Protein AF-A0A804LH83-F1 (afdb_monomer)

pLDDT: mean 88.6, std 9.25, range [54.47, 97.31]

Mean predicted aligned error: 6.0 Å

Foldseek 3Di:
DVVVVVVCVVVQWDWDWDDDDPDIDTDIHGHPPPVRLVVVLVVLAPDPDDDQDDDPVCPVCVVVSVVSVVVNVVSNVVNVD

Nearest PDB structures (foldseek):
  1zd9-assembly1_A  TM=9.310E-01  e=3.092E-04  Homo sapiens
  2al7-assembly1_A  TM=8.296E-01  e=1.956E-04  Homo sapiens
  5x11-assembly2_E  TM=2.110E-01  e=7.435E-01  Bacillus spizizenii str. W23
  3kn1-assembly1_A  TM=3.120E-01  e=2.261E+00  Homo sapiens
  3l9f-assembly2_C  TM=3.221E-01  e=6.032E+00  Streptococcus mutans UA159

InterPro domains:
  IPR006689 Small GTPase superfamily, ARF/SAR type [PF00025] (11-70)
  IPR006689 Small GTPase superfamily, ARF/SAR type [PR00328] (9-33)
  IPR006689 Small GTPase superfamily, ARF/SAR type [PR00328] (36-61)
  IPR024156 Small GTPase superfamily, ARF type [PTHR11711] (11-71)
  IPR027417 P-loop containing nucleoside triphosphate hydrolase [G3DSA:3.40.50.300] (4-77)
  IPR027417 P-loop containing nucleoside triphosphate hydrolase [SSF52540] (11-72)

Solvent-accessible surface area (backbone atoms only — not comparable to full-atom values): 5160 Å² total; per-residue (Å²): 107,75,65,56,57,51,47,29,65,70,74,35,40,50,78,48,79,47,76,55,93,97,44,78,44,80,45,73,50,68,47,83,52,76,91,47,49,82,55,53,67,75,66,32,58,92,52,95,73,85,90,84,88,74,70,84,83,48,67,86,50,46,65,57,53,53,54,50,51,51,54,51,53,52,47,39,59,56,54,76,108

Organism: Zea mays (NCBI:txid4577)

Radius of gyration: 14.31 Å; Cα contacts (8 Å, |Δi|>4): 50; chains: 1; bounding box: 36×24×35 Å

Sequence (81 aa):
MCDDISLMLLLGFNVEKVQYKNVMFTVWDVGGQEKLRPLWRHYFNNTDGLIYVVDSLDRERIGKAKAEFHVCRLSVRAAYR

Secondary structure (DSSP, 8-state):
-HHHHHHHHHHTEEEEEEEETTEEEEEEEE---TTTGGGGGGG-TT-S-------SS--TTHHHHHHHHHHHHHHHHHHT-

Structure (mmCIF, N/CA/C/O backbone):
data_AF-A0A804LH83-F1
#
_entry.id   AF-A0A804LH83-F1
#
loop_
_atom_site.group_PDB
_atom_site.id
_atom_site.type_symbol
_atom_site.label_atom_id
_atom_site.label_alt_id
_atom_site.label_comp_id
_atom_site.label_asym_id
_atom_site.label_entity_id
_atom_site.label_seq_id
_atom_site.pdbx_PDB_ins_code
_atom_site.Cartn_x
_atom_site.Cartn_y
_atom_site.Cartn_z
_atom_site.occupancy
_atom_site.B_iso_or_equiv
_atom_site.auth_seq_id
_atom_site.auth_comp_id
_atom_site.auth_asym_id
_atom_site.auth_atom_id
_atom_site.pdbx_PDB_model_num
ATOM 1 N N . MET A 1 1 ? 19.251 0.582 19.173 1.00 54.47 1 MET A N 1
ATOM 2 C CA . MET A 1 1 ? 19.046 1.731 18.252 1.00 54.47 1 MET A CA 1
ATOM 3 C C . MET A 1 1 ? 19.654 1.478 16.877 1.00 54.47 1 MET A C 1
ATOM 5 O O . MET A 1 1 ? 18.874 1.333 15.950 1.00 54.47 1 MET A O 1
ATOM 9 N N . CYS A 1 2 ? 20.983 1.377 16.702 1.00 58.09 2 CYS A N 1
ATOM 10 C CA . CYS A 1 2 ? 21.548 1.053 15.375 1.00 58.09 2 CYS A CA 1
ATOM 11 C C . CYS A 1 2 ? 21.129 -0.338 14.867 1.00 58.09 2 CYS A C 1
ATOM 13 O O . CYS A 1 2 ? 20.825 -0.485 13.684 1.00 58.09 2 CYS A O 1
ATOM 15 N N . ASP A 1 3 ? 21.062 -1.331 15.757 1.00 66.06 3 ASP A N 1
ATOM 16 C CA . ASP A 1 3 ? 20.702 -2.702 15.376 1.00 66.06 3 ASP A CA 1
ATOM 17 C C . ASP A 1 3 ? 19.226 -2.823 14.961 1.00 66.06 3 ASP A C 1
ATOM 19 O O . ASP A 1 3 ? 18.926 -3.473 13.964 1.00 66.06 3 ASP A O 1
ATOM 23 N N . ASP A 1 4 ? 18.319 -2.117 15.649 1.00 69.81 4 ASP A N 1
ATOM 24 C CA . ASP A 1 4 ? 16.887 -2.082 15.310 1.00 69.81 4 ASP A CA 1
ATOM 25 C C . ASP A 1 4 ? 16.634 -1.450 13.939 1.00 69.81 4 ASP A C 1
ATOM 27 O O . ASP A 1 4 ? 15.972 -2.053 13.098 1.00 69.81 4 ASP A O 1
ATOM 31 N N . ILE A 1 5 ? 17.215 -0.270 13.670 1.00 66.56 5 ILE A N 1
ATOM 32 C CA . ILE A 1 5 ? 17.068 0.413 12.371 1.00 66.56 5 ILE A CA 1
ATOM 33 C C . ILE A 1 5 ? 17.594 -0.480 11.240 1.00 66.56 5 ILE A C 1
ATOM 35 O O . ILE A 1 5 ? 16.984 -0.579 10.172 1.00 66.56 5 ILE A O 1
ATOM 39 N N . SER A 1 6 ? 18.712 -1.167 11.484 1.00 69.94 6 SER A N 1
ATOM 40 C CA . SER A 1 6 ? 19.307 -2.092 10.517 1.00 69.94 6 SER A CA 1
ATOM 41 C C . SER A 1 6 ? 18.402 -3.299 10.256 1.00 69.94 6 SER A C 1
ATOM 43 O O . SER A 1 6 ? 18.254 -3.721 9.107 1.00 69.94 6 SER A O 1
ATOM 45 N N . LEU A 1 7 ? 17.744 -3.827 11.292 1.00 71.69 7 LEU A N 1
ATOM 46 C CA . LEU A 1 7 ? 16.792 -4.928 11.162 1.00 71.69 7 LEU A CA 1
ATOM 47 C C . LEU A 1 7 ? 15.532 -4.501 10.396 1.00 71.69 7 LEU A C 1
ATOM 49 O O . LEU A 1 7 ? 15.051 -5.250 9.549 1.00 71.69 7 LEU A O 1
ATOM 53 N N . MET A 1 8 ? 15.028 -3.289 10.628 1.00 75.44 8 MET A N 1
ATOM 54 C CA . MET A 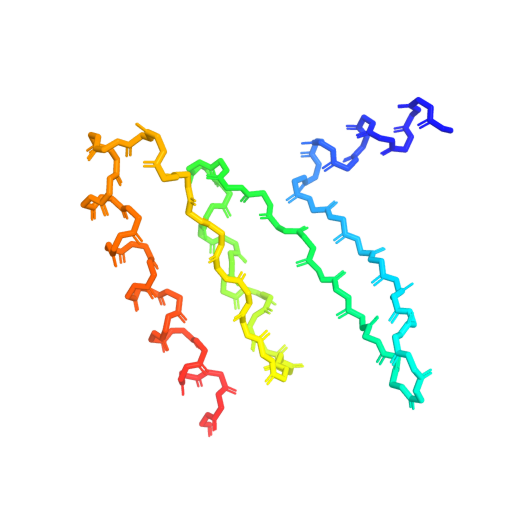1 8 ? 13.865 -2.735 9.917 1.00 75.44 8 MET A CA 1
ATOM 55 C C . MET A 1 8 ? 14.151 -2.556 8.422 1.00 75.44 8 MET A C 1
ATOM 57 O O . MET A 1 8 ? 13.329 -2.923 7.581 1.00 75.44 8 MET A O 1
ATOM 61 N N . LEU A 1 9 ? 15.350 -2.077 8.071 1.00 73.69 9 LEU A N 1
ATOM 62 C CA . LEU A 1 9 ? 15.828 -2.022 6.684 1.00 73.69 9 LEU A CA 1
ATOM 63 C C . LEU A 1 9 ? 15.942 -3.414 6.047 1.00 73.69 9 LEU A C 1
ATOM 65 O O . LEU A 1 9 ? 15.639 -3.576 4.863 1.00 73.69 9 LEU A O 1
ATOM 69 N N . LEU A 1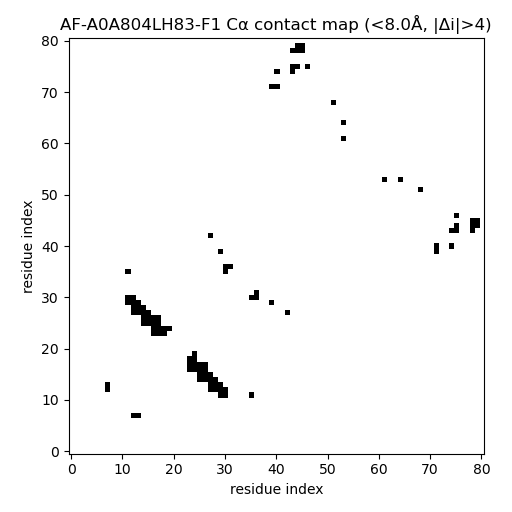 10 ? 16.374 -4.413 6.821 1.00 73.62 10 LEU A N 1
ATOM 70 C CA . LEU A 1 10 ? 16.554 -5.789 6.357 1.00 73.62 10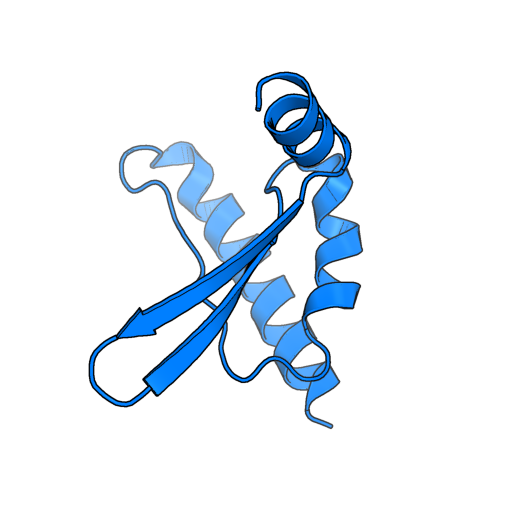 LEU A CA 1
ATOM 71 C C . LEU A 1 10 ? 15.218 -6.501 6.115 1.00 73.62 10 LEU A C 1
ATOM 73 O O . LEU A 1 10 ? 15.040 -7.148 5.082 1.00 73.62 10 LEU A O 1
ATOM 77 N N . LEU A 1 11 ? 14.289 -6.382 7.062 1.00 79.94 11 LEU A N 1
ATOM 78 C CA . LEU A 1 11 ? 12.951 -6.970 6.987 1.00 79.94 11 LEU A CA 1
ATOM 79 C C . LEU A 1 11 ? 12.034 -6.184 6.045 1.00 79.94 11 LEU A C 1
ATOM 81 O O . LEU A 1 11 ? 11.058 -6.727 5.527 1.00 79.94 11 LEU A O 1
ATOM 85 N N . GLY A 1 12 ? 12.373 -4.920 5.791 1.00 84.44 12 GLY A N 1
ATOM 86 C CA . GLY A 1 12 ? 11.658 -4.045 4.881 1.00 84.44 12 GLY A CA 1
ATOM 87 C C . GLY A 1 12 ? 10.304 -3.601 5.417 1.00 84.44 12 GLY A C 1
ATOM 88 O O . GLY A 1 12 ? 9.410 -3.347 4.613 1.00 84.44 12 GLY A O 1
ATOM 89 N N . PHE A 1 13 ? 10.132 -3.530 6.737 1.00 88.81 13 PHE A N 1
ATOM 90 C CA . PHE A 1 13 ? 8.954 -2.920 7.344 1.00 88.81 13 PHE A CA 1
ATOM 91 C C . PHE A 1 13 ? 9.265 -2.292 8.709 1.00 88.81 13 PHE A C 1
ATOM 93 O O . PHE A 1 13 ? 10.212 -2.682 9.394 1.00 88.81 13 PHE A O 1
ATOM 100 N N . ASN A 1 14 ? 8.427 -1.336 9.099 1.00 89.69 14 ASN A N 1
ATOM 101 C CA . ASN A 1 14 ? 8.382 -0.695 10.408 1.00 89.69 14 ASN A CA 1
ATOM 102 C C . ASN A 1 14 ? 6.926 -0.610 10.890 1.00 89.69 14 ASN A C 1
ATOM 104 O O . ASN A 1 14 ? 6.008 -0.486 10.078 1.00 89.69 14 ASN A O 1
ATOM 108 N N . VAL A 1 15 ? 6.713 -0.649 12.206 1.00 91.06 15 VAL A N 1
ATOM 109 C CA . VAL A 1 15 ? 5.392 -0.474 12.820 1.00 91.06 15 VAL A CA 1
ATOM 110 C C . VAL A 1 15 ? 5.477 0.575 13.911 1.00 91.06 15 VAL A C 1
ATOM 112 O O . VAL A 1 15 ? 6.179 0.391 14.903 1.00 91.06 15 VAL A O 1
ATOM 115 N N . GLU A 1 16 ? 4.702 1.644 13.765 1.00 92.00 16 GLU A N 1
ATOM 116 C CA . GLU A 1 16 ? 4.665 2.738 14.730 1.00 92.00 16 GLU A CA 1
ATOM 117 C C . GLU A 1 16 ? 3.238 3.071 15.155 1.00 92.00 16 GLU A C 1
ATOM 119 O O . GLU A 1 16 ? 2.294 3.027 14.364 1.00 92.00 16 GLU A O 1
ATOM 124 N N . LYS A 1 17 ? 3.077 3.435 16.430 1.00 95.06 17 LYS A N 1
ATOM 125 C CA . LYS A 1 17 ? 1.828 4.000 16.943 1.00 95.06 17 LYS A CA 1
ATOM 126 C C . LYS A 1 17 ? 1.951 5.513 16.995 1.00 95.06 17 LYS A C 1
ATOM 128 O O . LYS A 1 17 ? 2.757 6.041 17.755 1.00 95.06 17 LYS A O 1
ATOM 133 N N . VAL A 1 18 ? 1.125 6.201 16.219 1.00 95.75 18 VAL A N 1
ATOM 134 C CA . VAL A 1 18 ? 1.117 7.661 16.122 1.00 95.75 18 VAL A CA 1
ATOM 135 C C . VAL A 1 18 ? -0.182 8.183 16.715 1.00 95.75 18 VAL A C 1
ATOM 137 O O . VAL A 1 18 ? -1.269 7.800 16.285 1.00 95.75 18 VAL A O 1
ATOM 140 N N . GLN A 1 19 ? -0.087 9.074 17.699 1.00 97.06 19 GLN A N 1
ATOM 141 C CA . GLN A 1 19 ? -1.251 9.772 18.235 1.00 97.06 19 GLN A CA 1
ATOM 142 C C . GLN A 1 19 ? -1.390 11.142 17.574 1.00 97.06 19 GLN A C 1
ATOM 144 O O . GLN A 1 19 ? -0.471 11.958 17.614 1.00 97.06 19 GLN A O 1
ATOM 149 N N . TYR A 1 20 ? -2.561 11.414 17.005 1.00 95.62 20 TYR A N 1
ATOM 150 C CA . TYR A 1 20 ? -2.904 12.727 16.474 1.00 95.62 20 TYR A CA 1
ATOM 151 C C . TYR A 1 20 ? -4.286 13.135 16.980 1.00 95.62 20 TYR A C 1
ATOM 153 O O . TYR A 1 20 ? -5.296 12.495 16.682 1.00 95.62 20 TYR A O 1
ATOM 161 N N . LYS A 1 21 ? -4.329 14.218 17.765 1.00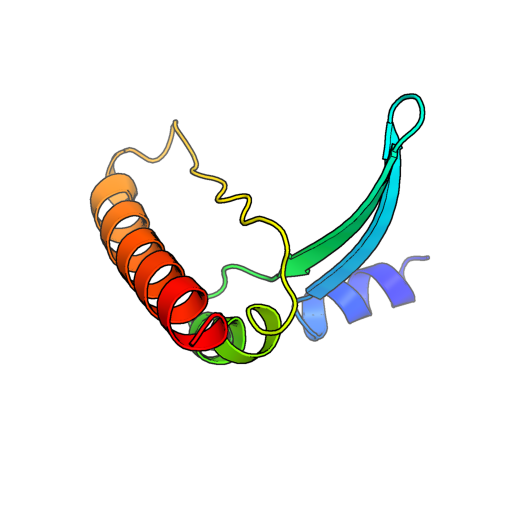 95.88 21 LYS A N 1
ATOM 162 C CA . LYS A 1 21 ? -5.524 14.647 18.507 1.00 95.88 21 LYS A CA 1
ATOM 163 C C . LYS A 1 21 ? -6.057 13.499 19.387 1.00 95.88 21 LYS A C 1
ATOM 165 O O . LYS A 1 21 ? -5.324 12.955 20.210 1.00 95.88 21 LYS A O 1
ATOM 170 N N . ASN A 1 22 ? -7.324 13.136 19.222 1.00 96.38 22 ASN A N 1
ATOM 171 C CA . ASN A 1 22 ? -8.026 12.083 19.950 1.00 96.38 22 ASN A CA 1
ATOM 172 C C . ASN A 1 22 ? -8.057 10.736 19.199 1.00 96.38 22 ASN A C 1
ATOM 174 O O . ASN A 1 22 ? -8.864 9.878 19.546 1.00 96.38 22 ASN A O 1
ATOM 178 N N . VAL A 1 23 ? -7.205 10.547 18.183 1.00 96.69 23 VAL A N 1
ATOM 179 C CA . VAL A 1 23 ? -7.117 9.306 17.399 1.00 96.69 23 VAL A CA 1
ATOM 180 C C . VAL A 1 23 ? -5.711 8.715 17.509 1.00 96.69 23 VAL A C 1
ATOM 182 O O . VAL A 1 23 ? -4.712 9.432 17.419 1.00 96.69 23 VAL A O 1
ATOM 185 N N . MET A 1 24 ? -5.639 7.399 17.710 1.00 96.69 24 MET A N 1
ATOM 186 C CA . MET A 1 24 ? -4.398 6.625 17.701 1.00 96.69 24 MET A CA 1
ATOM 187 C C . MET A 1 24 ? -4.356 5.776 16.433 1.00 96.69 24 MET A C 1
ATOM 189 O O . MET A 1 24 ? -5.260 4.981 16.187 1.00 96.69 24 MET A O 1
ATOM 193 N N . PHE A 1 25 ? -3.312 5.963 15.635 1.00 96.88 25 PHE A N 1
ATOM 194 C CA . PHE A 1 25 ? -3.058 5.224 14.408 1.00 96.88 25 PHE A CA 1
ATOM 195 C C . PHE A 1 25 ? -1.977 4.182 14.665 1.00 96.88 25 PHE A C 1
ATOM 197 O O . PHE A 1 25 ? -0.951 4.495 15.264 1.00 96.88 25 PHE A O 1
ATOM 204 N N . THR A 1 26 ? -2.177 2.960 14.178 1.00 95.50 26 THR A N 1
ATOM 205 C CA . THR A 1 26 ? -1.087 1.991 14.015 1.00 95.50 26 THR A CA 1
ATOM 206 C C . THR A 1 26 ? -0.685 2.009 12.549 1.00 95.50 26 THR A C 1
ATOM 208 O O . THR A 1 26 ? -1.461 1.602 11.688 1.00 95.50 26 THR A O 1
ATOM 211 N N . VAL A 1 27 ? 0.499 2.537 12.266 1.00 94.25 27 VAL A N 1
ATOM 212 C CA . VAL A 1 27 ? 1.017 2.721 10.913 1.00 94.25 27 VAL A CA 1
ATOM 213 C C . VAL A 1 27 ? 2.032 1.627 10.629 1.00 94.25 27 VAL A C 1
ATOM 215 O O . VAL A 1 27 ? 2.973 1.430 11.394 1.00 94.25 27 VAL A O 1
ATOM 218 N N . TRP A 1 28 ? 1.828 0.931 9.516 1.00 92.75 28 TRP A N 1
ATOM 219 C CA . TRP A 1 28 ? 2.765 -0.041 8.974 1.00 92.75 28 TRP A CA 1
ATOM 220 C C . TRP A 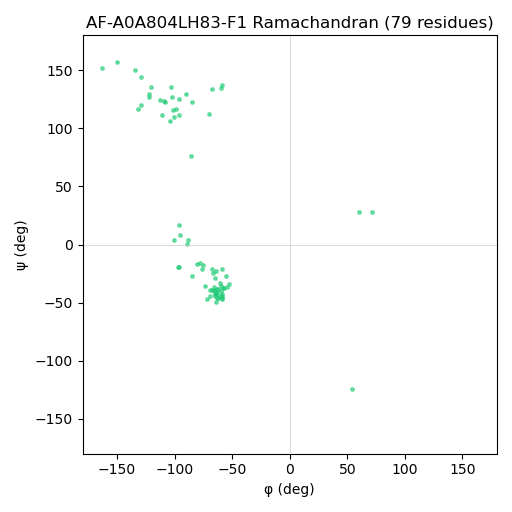1 28 ? 3.470 0.606 7.785 1.00 92.75 28 TRP A C 1
ATOM 222 O O . TRP A 1 28 ? 2.858 0.792 6.733 1.00 92.75 28 TRP A O 1
ATOM 232 N N . ASP A 1 29 ? 4.731 0.985 7.962 1.00 91.38 29 ASP A N 1
ATOM 233 C CA . ASP A 1 29 ? 5.581 1.413 6.852 1.00 91.38 29 ASP A CA 1
ATOM 234 C C . ASP A 1 29 ? 6.190 0.168 6.209 1.00 91.38 29 ASP A C 1
ATOM 236 O O . ASP A 1 29 ? 6.816 -0.656 6.876 1.00 91.38 29 ASP A O 1
ATOM 240 N N . VAL A 1 30 ? 5.948 0.000 4.913 1.00 91.31 30 VAL A N 1
ATOM 241 C CA . VAL A 1 30 ? 6.310 -1.197 4.158 1.00 91.31 30 VAL A CA 1
ATOM 242 C C . VAL A 1 30 ? 7.219 -0.788 3.010 1.00 91.31 30 VAL A C 1
ATOM 244 O O . VAL A 1 30 ? 6.888 0.067 2.189 1.00 91.31 30 VAL A O 1
ATOM 247 N N . GLY A 1 31 ? 8.371 -1.442 2.918 1.00 88.56 31 GLY A N 1
ATOM 248 C CA . GLY A 1 31 ? 9.421 -1.124 1.966 1.00 88.56 31 GLY A CA 1
ATOM 249 C C . GLY A 1 31 ? 8.962 -1.201 0.507 1.00 88.56 31 GLY A C 1
ATOM 250 O O . GLY A 1 31 ? 8.297 -2.144 0.074 1.00 88.56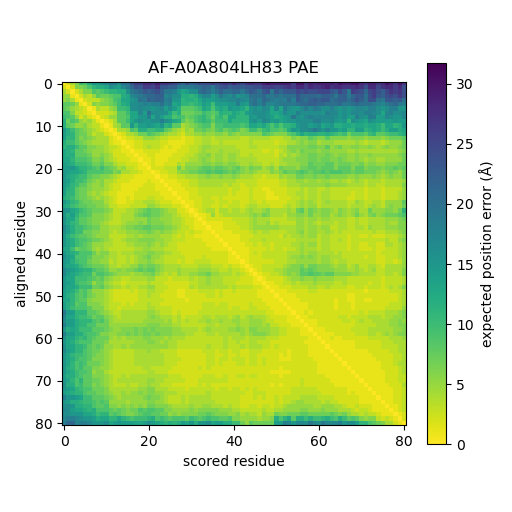 31 GLY A O 1
ATOM 251 N N . GLY A 1 32 ? 9.390 -0.212 -0.284 1.00 88.50 32 GLY A N 1
ATOM 252 C CA . GLY A 1 32 ? 9.063 -0.088 -1.709 1.00 88.50 32 GLY A CA 1
ATOM 253 C C . GLY A 1 32 ? 10.011 -0.797 -2.679 1.00 88.50 32 GLY A C 1
ATOM 254 O O . GLY A 1 32 ? 9.847 -0.652 -3.899 1.00 88.50 32 GLY A O 1
ATOM 255 N N . GLN A 1 33 ? 11.002 -1.538 -2.165 1.00 88.38 33 GLN A N 1
ATOM 256 C CA . GLN A 1 33 ? 11.945 -2.304 -2.984 1.00 88.38 33 GLN A CA 1
ATOM 257 C C . GLN A 1 33 ? 11.187 -3.328 -3.829 1.00 88.38 33 GLN A C 1
ATOM 259 O O . GLN A 1 33 ? 10.331 -4.047 -3.324 1.00 88.38 33 GLN A O 1
ATOM 264 N N . GLU A 1 34 ? 11.526 -3.425 -5.111 1.00 88.56 34 GLU A N 1
ATOM 265 C CA . GLU A 1 34 ? 10.762 -4.207 -6.090 1.00 88.56 34 GLU A CA 1
ATOM 266 C C . GLU A 1 34 ? 10.609 -5.685 -5.691 1.00 88.56 34 GLU A C 1
ATOM 268 O O . GLU A 1 34 ? 9.522 -6.245 -5.802 1.00 88.56 34 GLU A O 1
ATOM 273 N N . LYS A 1 35 ? 11.653 -6.272 -5.087 1.00 88.38 35 LYS A N 1
ATOM 274 C CA . LYS A 1 35 ? 11.643 -7.642 -4.542 1.00 88.38 35 LYS A CA 1
ATOM 275 C C . LYS A 1 35 ? 10.665 -7.865 -3.376 1.00 88.38 35 LYS A C 1
ATOM 277 O O . LYS A 1 35 ? 10.285 -9.002 -3.124 1.00 88.38 35 LYS A O 1
ATOM 282 N N . LEU A 1 36 ? 10.281 -6.808 -2.658 1.00 88.38 36 LEU A N 1
ATOM 283 C CA . LEU A 1 36 ? 9.392 -6.878 -1.493 1.00 88.38 36 LEU A CA 1
ATOM 284 C C . LEU A 1 36 ? 7.931 -6.572 -1.841 1.00 88.38 36 LEU A C 1
ATOM 286 O O . LEU A 1 36 ? 7.043 -6.969 -1.095 1.00 88.38 36 LEU A O 1
ATOM 290 N N . ARG A 1 37 ? 7.651 -5.923 -2.980 1.00 90.44 37 ARG A N 1
ATOM 291 C CA . ARG A 1 37 ? 6.283 -5.541 -3.388 1.00 90.44 37 ARG A CA 1
ATOM 292 C C . ARG A 1 37 ? 5.279 -6.698 -3.423 1.00 90.44 37 ARG A C 1
ATOM 294 O O . ARG A 1 37 ? 4.144 -6.483 -3.003 1.00 90.44 37 ARG A O 1
ATOM 301 N N . PRO A 1 38 ? 5.643 -7.938 -3.815 1.00 89.25 38 PRO A N 1
ATOM 302 C CA . PRO A 1 38 ? 4.718 -9.070 -3.726 1.00 89.25 38 PRO A CA 1
ATOM 303 C C . PRO A 1 38 ? 4.204 -9.351 -2.306 1.00 89.25 38 PRO A C 1
ATOM 305 O O . PRO A 1 38 ? 3.158 -9.981 -2.150 1.00 89.25 38 PRO A O 1
ATOM 308 N N . LEU A 1 39 ? 4.916 -8.888 -1.272 1.00 87.75 39 LEU A N 1
ATOM 309 C CA . LEU A 1 39 ? 4.525 -9.049 0.127 1.00 87.75 39 LEU A CA 1
ATOM 310 C C . LEU A 1 39 ? 3.476 -8.028 0.574 1.00 87.75 39 LEU A C 1
ATOM 312 O O . LEU A 1 39 ? 2.808 -8.276 1.573 1.00 87.75 39 LEU A O 1
ATOM 316 N N . TRP A 1 40 ? 3.269 -6.927 -0.161 1.00 90.69 40 TRP A N 1
ATOM 317 C CA . TRP A 1 40 ? 2.297 -5.882 0.191 1.00 90.69 40 TRP A CA 1
ATOM 318 C C . TRP A 1 40 ? 0.892 -6.437 0.444 1.00 90.69 40 TRP A C 1
ATOM 320 O O . TRP A 1 40 ? 0.202 -5.986 1.352 1.00 90.69 40 TRP A O 1
ATOM 330 N N . ARG A 1 41 ? 0.503 -7.492 -0.287 1.00 86.75 41 ARG A N 1
ATOM 331 C CA . ARG A 1 41 ? -0.784 -8.186 -0.117 1.00 86.75 41 ARG A CA 1
ATOM 332 C C . ARG A 1 41 ? -1.044 -8.699 1.302 1.00 86.75 41 ARG A C 1
ATOM 334 O O . ARG A 1 41 ? -2.199 -8.823 1.688 1.00 86.75 41 ARG A O 1
ATOM 341 N N . HIS A 1 42 ? 0.006 -8.995 2.066 1.00 87.00 42 HIS A N 1
ATOM 342 C CA . HIS A 1 42 ? -0.115 -9.470 3.445 1.00 87.00 42 HIS A CA 1
ATOM 343 C C . HIS A 1 42 ? -0.477 -8.350 4.425 1.00 87.00 42 HIS A C 1
ATOM 345 O O . HIS A 1 42 ? -0.964 -8.641 5.511 1.00 87.00 42 HIS A O 1
ATOM 351 N N . TYR A 1 43 ? -0.291 -7.089 4.027 1.00 88.06 43 TYR A N 1
ATOM 352 C CA . TYR A 1 43 ? -0.530 -5.916 4.863 1.00 88.06 43 TYR A CA 1
ATOM 353 C C . TYR A 1 43 ? -1.861 -5.222 4.575 1.00 88.06 43 TYR A C 1
ATOM 355 O O . TYR A 1 43 ? -2.086 -4.167 5.148 1.00 88.06 43 TYR A O 1
ATOM 363 N N . PHE A 1 44 ? -2.707 -5.754 3.680 1.00 87.38 44 PHE A N 1
ATOM 364 C CA . PHE A 1 44 ? -3.997 -5.133 3.330 1.00 87.38 44 PHE A CA 1
ATOM 365 C C . PHE A 1 44 ? -5.197 -5.696 4.097 1.00 87.38 44 PHE A C 1
ATOM 367 O O . PHE A 1 44 ? -6.247 -5.053 4.140 1.00 87.38 44 PHE A O 1
ATOM 374 N N . ASN A 1 45 ? -5.073 -6.894 4.676 1.00 85.69 45 ASN A N 1
ATOM 375 C CA . ASN A 1 45 ? -6.125 -7.429 5.533 1.00 85.69 45 ASN A CA 1
ATOM 376 C C . ASN A 1 45 ? -6.219 -6.586 6.805 1.00 85.69 45 ASN A C 1
ATOM 378 O O . ASN A 1 45 ? -5.205 -6.307 7.442 1.00 85.69 45 ASN A O 1
ATOM 382 N N . ASN A 1 46 ? -7.446 -6.222 7.180 1.00 85.06 46 ASN A N 1
ATOM 383 C CA . ASN A 1 46 ? -7.743 -5.411 8.363 1.00 85.06 46 ASN A CA 1
ATOM 384 C C . ASN A 1 46 ? -7.093 -4.009 8.341 1.00 85.06 46 ASN A C 1
ATOM 386 O O . ASN A 1 46 ? -6.818 -3.437 9.392 1.00 85.06 46 ASN A O 1
ATOM 390 N N . THR A 1 47 ? -6.849 -3.447 7.155 1.00 89.75 47 THR A N 1
ATOM 391 C CA . THR A 1 47 ? -6.273 -2.104 6.994 1.00 89.75 47 THR A CA 1
ATOM 392 C C . THR A 1 47 ? -7.353 -1.058 6.786 1.00 89.75 47 THR A C 1
ATOM 394 O O . THR A 1 47 ? -7.940 -1.007 5.708 1.00 89.75 47 THR A O 1
ATOM 397 N N . ASP A 1 48 ? -7.564 -0.159 7.747 1.00 91.25 48 ASP A N 1
ATOM 398 C CA . ASP A 1 48 ? -8.597 0.891 7.663 1.00 91.25 48 ASP A CA 1
ATOM 399 C C . ASP A 1 48 ? -8.341 1.940 6.565 1.00 91.25 48 ASP A C 1
ATOM 401 O O . ASP A 1 48 ? -9.267 2.583 6.070 1.00 91.25 48 ASP A O 1
ATOM 405 N N . GLY A 1 49 ? -7.083 2.131 6.161 1.00 91.19 49 GLY A N 1
ATOM 406 C CA . GLY A 1 49 ? -6.718 3.112 5.146 1.00 91.19 49 GLY A CA 1
ATOM 407 C C . GLY A 1 49 ? -5.336 2.882 4.545 1.00 91.19 49 GLY A C 1
ATOM 408 O O . GLY A 1 49 ? -4.436 2.354 5.191 1.00 91.19 49 GLY A O 1
ATOM 409 N N . LEU A 1 50 ? -5.169 3.307 3.292 1.00 92.31 50 LEU A N 1
ATOM 410 C CA . LEU A 1 50 ? -3.911 3.223 2.553 1.00 92.31 50 LEU A CA 1
ATOM 411 C C . LEU A 1 50 ? -3.314 4.621 2.372 1.00 92.31 50 LEU A C 1
ATOM 413 O O . LEU A 1 50 ? -3.941 5.486 1.760 1.00 92.31 50 LEU A O 1
ATOM 417 N N . ILE A 1 51 ? -2.076 4.809 2.827 1.00 94.56 51 ILE A N 1
ATOM 418 C CA . ILE A 1 51 ? -1.254 5.976 2.491 1.00 94.56 51 ILE A CA 1
ATOM 419 C C . ILE A 1 51 ? -0.258 5.535 1.420 1.00 94.56 51 ILE A C 1
ATOM 421 O O . ILE A 1 51 ? 0.583 4.677 1.666 1.00 94.56 51 ILE A O 1
ATOM 425 N N . TYR A 1 52 ? -0.365 6.105 0.219 1.00 95.19 52 TYR A N 1
ATOM 426 C CA . TYR A 1 52 ? 0.540 5.810 -0.890 1.00 95.19 52 TYR A CA 1
ATOM 427 C C . TYR A 1 52 ? 1.408 7.031 -1.189 1.00 95.19 52 TYR A C 1
ATOM 429 O O . TYR A 1 52 ? 0.906 8.057 -1.651 1.00 95.19 52 TYR A O 1
ATOM 437 N N . VAL A 1 53 ? 2.705 6.924 -0.902 1.00 95.06 53 VAL A N 1
ATOM 438 C CA . VAL A 1 53 ? 3.665 8.020 -1.066 1.00 95.06 53 VAL A CA 1
ATOM 439 C C . VAL A 1 53 ? 4.274 7.966 -2.464 1.00 95.06 53 VAL A C 1
ATOM 441 O O . VAL A 1 53 ? 4.748 6.921 -2.909 1.00 95.06 53 VAL A O 1
ATOM 444 N N . VAL A 1 54 ? 4.264 9.103 -3.158 1.00 95.38 54 VAL A N 1
ATOM 445 C CA . VAL A 1 54 ? 4.836 9.262 -4.500 1.00 95.38 54 VAL A CA 1
ATOM 446 C C . VAL A 1 54 ? 5.889 10.356 -4.453 1.00 95.38 54 VAL A C 1
ATOM 448 O O . VAL A 1 54 ? 5.613 11.457 -3.978 1.00 95.38 54 VAL A O 1
ATOM 451 N N . ASP A 1 55 ? 7.079 10.060 -4.972 1.00 95.44 55 ASP A N 1
ATOM 452 C CA . ASP A 1 55 ? 8.104 11.072 -5.210 1.00 95.44 55 ASP A CA 1
ATOM 453 C C . ASP A 1 55 ? 7.659 11.980 -6.367 1.00 95.44 55 ASP A C 1
ATOM 455 O O . ASP A 1 55 ? 7.534 11.544 -7.512 1.00 95.44 55 ASP A O 1
ATOM 459 N N . SER A 1 56 ? 7.368 13.243 -6.055 1.00 96.44 56 SER A N 1
ATOM 460 C CA . SER A 1 56 ? 6.873 14.227 -7.020 1.00 96.44 56 SER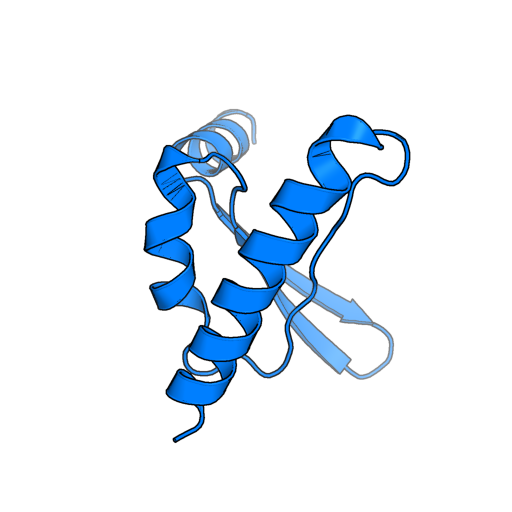 A CA 1
ATOM 461 C C . SER A 1 56 ? 7.969 14.805 -7.919 1.00 96.44 56 SER A C 1
ATOM 463 O O . SER A 1 56 ? 7.653 15.401 -8.955 1.00 96.44 56 SER A O 1
ATOM 465 N N . LEU A 1 57 ? 9.240 14.634 -7.548 1.00 97.25 57 LEU A N 1
ATOM 466 C CA . LEU A 1 57 ? 10.387 15.065 -8.345 1.00 97.25 57 LEU A CA 1
ATOM 467 C C . LEU A 1 57 ? 10.769 14.008 -9.385 1.00 97.25 57 LEU A C 1
ATOM 469 O O . LEU A 1 57 ? 11.255 14.356 -10.462 1.00 97.25 57 LEU A O 1
ATOM 473 N N . ASP A 1 58 ? 10.474 12.737 -9.121 1.00 96.31 58 ASP A N 1
ATOM 474 C CA . ASP A 1 58 ? 10.757 11.633 -10.035 1.00 96.31 58 ASP A CA 1
ATOM 475 C C . ASP A 1 58 ? 9.643 11.415 -11.069 1.00 96.31 58 ASP A C 1
ATOM 477 O O . ASP A 1 58 ? 8.816 10.496 -11.011 1.00 96.31 58 ASP A O 1
ATOM 481 N N . ARG A 1 59 ? 9.623 12.305 -12.061 1.00 95.69 59 ARG A N 1
ATOM 482 C CA . ARG A 1 59 ? 8.629 12.278 -13.141 1.00 95.69 59 ARG A CA 1
ATOM 483 C C . ARG A 1 59 ? 8.747 11.043 -14.029 1.00 95.69 59 ARG A C 1
ATOM 485 O O . ARG A 1 59 ? 7.734 10.609 -14.574 1.00 95.69 59 ARG A O 1
ATOM 492 N N . GLU A 1 60 ? 9.938 10.467 -14.164 1.00 97.31 60 GLU A N 1
ATOM 493 C CA . GLU A 1 60 ? 10.165 9.271 -14.983 1.00 97.31 60 GLU A CA 1
ATOM 494 C C . GLU A 1 60 ? 9.439 8.053 -14.403 1.00 97.31 60 GLU A C 1
ATOM 496 O O . GLU A 1 60 ? 8.870 7.244 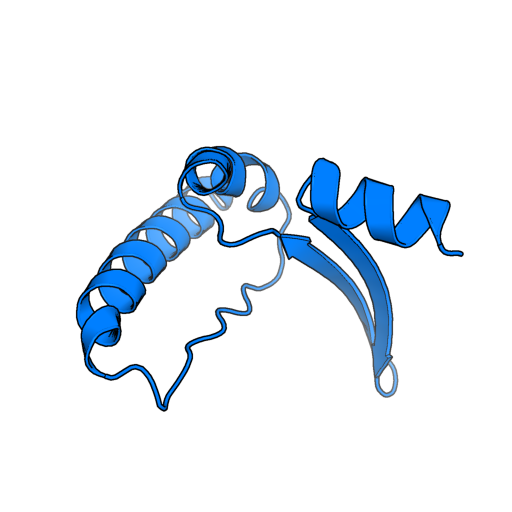-15.142 1.00 97.31 60 GLU A O 1
ATOM 501 N N . ARG A 1 61 ? 9.375 7.943 -13.071 1.00 95.69 61 ARG A N 1
ATOM 502 C CA . ARG A 1 61 ? 8.727 6.812 -12.394 1.00 95.69 61 ARG A CA 1
ATOM 503 C C . ARG A 1 61 ? 7.237 6.995 -12.123 1.00 95.69 61 ARG A C 1
ATOM 505 O O . ARG A 1 61 ? 6.610 6.054 -11.630 1.00 95.69 61 ARG A O 1
ATOM 512 N N . ILE A 1 62 ? 6.617 8.114 -12.506 1.00 96.69 62 ILE A N 1
ATOM 513 C CA . ILE A 1 62 ? 5.187 8.357 -12.238 1.00 96.69 62 ILE A CA 1
ATOM 514 C C . ILE A 1 62 ? 4.272 7.294 -12.870 1.00 96.69 62 ILE A C 1
ATOM 516 O O . ILE A 1 62 ? 3.279 6.878 -12.270 1.00 96.69 62 ILE A O 1
ATOM 520 N N . GLY A 1 63 ? 4.633 6.795 -14.058 1.00 96.62 63 GLY A N 1
ATOM 521 C CA . GLY A 1 63 ? 3.906 5.715 -14.728 1.00 96.62 63 GLY A CA 1
ATOM 522 C C . GLY A 1 63 ? 3.961 4.407 -13.936 1.00 96.62 63 GLY A C 1
ATOM 523 O O . GLY A 1 63 ? 2.933 3.752 -13.749 1.00 96.62 63 GLY A O 1
ATOM 524 N N . LYS A 1 64 ? 5.140 4.073 -13.392 1.00 95.38 64 LYS A N 1
ATOM 525 C CA . LYS A 1 64 ? 5.337 2.910 -12.516 1.00 95.38 64 LYS A CA 1
ATOM 526 C C . LYS A 1 64 ? 4.555 3.073 -11.211 1.00 95.38 64 LYS A C 1
ATOM 528 O O . LYS A 1 64 ? 3.847 2.152 -10.822 1.00 95.38 64 LYS A O 1
ATOM 533 N N . ALA A 1 65 ? 4.597 4.251 -10.584 1.00 95.69 65 ALA A N 1
ATOM 534 C CA . ALA A 1 65 ? 3.831 4.546 -9.371 1.00 95.69 65 ALA A CA 1
ATOM 535 C C . ALA A 1 65 ? 2.315 4.382 -9.587 1.00 95.69 65 ALA A C 1
ATOM 537 O O . ALA A 1 65 ? 1.627 3.758 -8.782 1.00 95.69 65 ALA A O 1
ATOM 538 N N . LYS A 1 66 ? 1.786 4.862 -10.720 1.00 96.56 66 LYS A N 1
ATOM 539 C CA . LYS A 1 66 ? 0.374 4.675 -11.086 1.00 96.56 66 LYS A CA 1
ATOM 540 C C . LYS A 1 66 ? 0.000 3.196 -11.228 1.00 96.56 66 LYS A C 1
ATOM 542 O O . LYS A 1 66 ? -1.066 2.797 -10.759 1.00 96.56 66 LYS A O 1
ATOM 547 N N . ALA A 1 67 ? 0.841 2.401 -11.891 1.00 95.38 67 ALA A N 1
ATOM 548 C CA . ALA A 1 67 ? 0.598 0.971 -12.074 1.00 95.38 67 ALA A CA 1
ATOM 549 C C . ALA A 1 67 ? 0.569 0.229 -10.727 1.00 95.38 67 ALA A C 1
ATOM 551 O O . ALA A 1 67 ? -0.369 -0.515 -10.451 1.00 95.38 67 ALA A O 1
ATOM 552 N N . GLU A 1 68 ? 1.534 0.508 -9.853 1.00 94.06 68 GLU A N 1
ATOM 553 C CA . GLU A 1 68 ? 1.617 -0.081 -8.510 1.00 94.06 68 GLU A CA 1
ATOM 554 C C . GLU A 1 68 ? 0.441 0.334 -7.620 1.00 94.06 68 GLU A C 1
ATOM 556 O O . GLU A 1 68 ? -0.176 -0.504 -6.964 1.00 94.06 68 GLU A O 1
ATOM 561 N N . PHE A 1 69 ? 0.046 1.609 -7.653 1.00 95.38 69 PHE A N 1
ATOM 562 C CA . PHE A 1 69 ? -1.142 2.077 -6.940 1.00 95.38 69 PHE A CA 1
ATOM 563 C C . PHE A 1 69 ? -2.410 1.331 -7.379 1.00 95.38 69 PHE A C 1
ATOM 565 O O . PHE A 1 69 ? -3.272 1.019 -6.554 1.00 95.38 69 PHE A O 1
ATOM 572 N N . HIS A 1 70 ? -2.530 1.003 -8.670 1.00 94.69 70 HIS A N 1
ATOM 573 C CA . HIS A 1 70 ? -3.653 0.212 -9.167 1.00 94.69 70 HIS A CA 1
ATOM 574 C C . HIS A 1 70 ? -3.675 -1.197 -8.554 1.00 94.69 70 HIS A C 1
ATOM 576 O O . HIS A 1 70 ? -4.737 -1.654 -8.129 1.00 94.69 70 HIS A O 1
ATOM 582 N N . VAL A 1 71 ? -2.514 -1.849 -8.433 1.00 92.06 71 VAL A N 1
ATOM 583 C CA . VAL A 1 71 ? -2.375 -3.158 -7.771 1.00 92.06 71 VAL A CA 1
ATOM 584 C C . VAL A 1 71 ? -2.763 -3.075 -6.292 1.00 92.06 71 VAL A C 1
ATOM 586 O O . VAL A 1 71 ? -3.564 -3.895 -5.828 1.00 92.06 71 VAL A O 1
ATOM 589 N N . CYS A 1 72 ? -2.282 -2.063 -5.561 1.00 92.50 72 CYS A N 1
ATOM 590 C CA . CYS A 1 72 ? -2.657 -1.846 -4.159 1.00 92.50 72 CYS A CA 1
ATOM 591 C C . CYS A 1 72 ? -4.167 -1.650 -4.008 1.00 92.50 72 CYS A C 1
ATOM 593 O O . CYS A 1 72 ? -4.802 -2.302 -3.184 1.00 92.50 72 CYS A O 1
ATOM 595 N N . ARG A 1 73 ? -4.770 -0.806 -4.852 1.00 90.75 73 ARG A N 1
ATOM 596 C CA . ARG A 1 73 ? -6.214 -0.541 -4.835 1.00 90.75 73 ARG A CA 1
ATOM 597 C C . ARG A 1 73 ? -7.034 -1.814 -5.044 1.00 90.75 73 ARG A C 1
ATOM 599 O O . ARG A 1 73 ? -8.040 -2.004 -4.362 1.00 90.75 73 ARG A O 1
ATOM 606 N N . LEU A 1 74 ? -6.648 -2.660 -5.999 1.00 91.19 74 LEU A N 1
ATOM 607 C CA . LEU A 1 74 ? -7.338 -3.929 -6.246 1.00 91.19 74 LEU A CA 1
ATOM 608 C C . LEU A 1 74 ? -7.191 -4.887 -5.063 1.00 91.19 74 LEU A C 1
ATOM 610 O O . LEU A 1 74 ? -8.164 -5.531 -4.679 1.00 91.19 74 LEU A O 1
ATOM 614 N N . SER A 1 75 ? -6.006 -4.936 -4.461 1.00 88.94 75 SER A N 1
ATOM 615 C CA . SER A 1 75 ? -5.718 -5.825 -3.335 1.00 88.94 75 SER A CA 1
ATOM 616 C C . SER A 1 75 ? -6.469 -5.411 -2.066 1.00 88.94 75 SER A C 1
ATOM 618 O O . SER A 1 75 ? -7.106 -6.254 -1.443 1.00 88.94 75 SER A O 1
ATOM 620 N N . VAL A 1 76 ? -6.503 -4.114 -1.739 1.00 87.25 76 VAL A N 1
ATOM 621 C CA . VAL A 1 76 ? -7.333 -3.582 -0.643 1.00 87.25 76 VAL A CA 1
ATOM 622 C C . VAL A 1 76 ? -8.803 -3.897 -0.903 1.00 87.25 76 VAL A C 1
ATOM 624 O O . VAL A 1 76 ? -9.493 -4.415 -0.036 1.00 87.25 76 VAL A O 1
ATOM 627 N N . ARG A 1 77 ? -9.296 -3.680 -2.126 1.00 87.31 77 ARG A N 1
ATOM 628 C CA . ARG A 1 77 ? -10.690 -4.001 -2.461 1.00 87.31 77 ARG A CA 1
ATOM 629 C C . ARG A 1 77 ? -11.021 -5.490 -2.294 1.00 87.31 77 ARG A C 1
ATOM 631 O O . ARG A 1 77 ? -12.162 -5.804 -1.970 1.00 87.31 77 ARG A O 1
ATOM 638 N N . ALA A 1 78 ? -10.068 -6.383 -2.552 1.00 86.12 78 ALA A N 1
ATOM 639 C CA . ALA A 1 78 ? -10.242 -7.820 -2.359 1.00 86.12 78 ALA A CA 1
ATOM 640 C C . ALA A 1 78 ? -10.236 -8.219 -0.875 1.00 86.12 78 ALA A C 1
ATOM 642 O O . ALA A 1 78 ? -11.005 -9.092 -0.502 1.00 86.12 78 ALA A O 1
ATOM 643 N N . ALA A 1 79 ? -9.430 -7.558 -0.039 1.00 82.88 79 ALA A N 1
ATOM 644 C CA . ALA A 1 79 ? -9.356 -7.809 1.404 1.00 82.88 79 ALA A CA 1
ATOM 645 C C . ALA A 1 79 ? -10.635 -7.423 2.176 1.00 82.88 79 ALA A C 1
ATOM 647 O O . ALA A 1 79 ? -10.868 -7.911 3.276 1.00 82.88 79 ALA A O 1
ATOM 648 N N . TYR A 1 80 ? -11.461 -6.545 1.601 1.00 77.50 80 TYR A N 1
ATOM 649 C CA . TYR A 1 80 ? -12.727 -6.076 2.178 1.00 77.50 80 TYR A CA 1
ATOM 650 C C . TYR A 1 80 ? -13.968 -6.843 1.687 1.00 77.50 80 TYR A C 1
ATOM 652 O O . TYR A 1 80 ? -15.096 -6.411 1.942 1.00 77.50 80 TYR A O 1
ATOM 660 N N . ARG A 1 81 ? -13.784 -7.931 0.936 1.00 75.12 81 ARG A N 1
ATOM 661 C CA . ARG A 1 81 ? -14.862 -8.833 0.510 1.00 75.12 81 ARG A CA 1
ATOM 662 C C . ARG A 1 81 ? -14.813 -10.125 1.302 1.00 75.12 81 ARG A 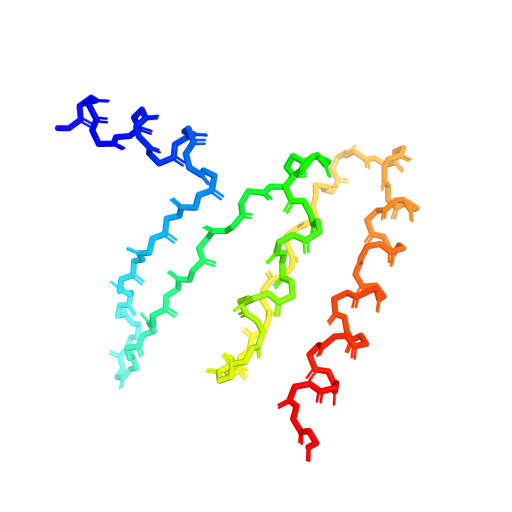C 1
ATOM 664 O O . ARG A 1 81 ? -15.917 -10.628 1.591 1.00 75.12 81 ARG A O 1
#